Protein AF-A0A947K5J4-F1 (afdb_monomer_lite)

Sequence (92 aa):
MYLHEIAIFAAIGYLNGYLFRDIGPFKIIALFFILPASLDILIQLDHVKIATIPFLLMAILGFLGPVKTRQRLGKLASDTQYHVGYFMRRRR

Secondary structure (DSSP, 8-state):
--HHHHHHHHHHHHHHHHHHSS--HHHHHHHHHHHHHHHHHHHT-TTHHHHHHHHHHHHHHHHH--HHHHHHHHHHHHHHHHHHHHHHHHT-

Radius of gyration: 20.08 Å; chains: 1; bounding box: 52×23×58 Å

pLDDT: mean 76.07, std 8.59, range [51.81, 87.12]

Structure (mmCIF, N/CA/C/O backbone):
data_AF-A0A947K5J4-F1
#
_entry.id   AF-A0A947K5J4-F1
#
loop_
_atom_site.group_PDB
_atom_site.id
_atom_site.type_symbol
_atom_site.label_atom_id
_atom_site.label_alt_id
_atom_site.label_comp_id
_atom_site.label_asym_id
_atom_site.label_entity_id
_atom_site.label_seq_id
_atom_site.pdbx_PDB_ins_code
_atom_site.Cartn_x
_atom_site.Cartn_y
_atom_site.Cartn_z
_atom_site.occupancy
_atom_site.B_iso_or_equiv
_atom_site.auth_seq_id
_atom_site.auth_comp_id
_atom_site.auth_asym_id
_atom_site.auth_atom_id
_atom_site.pdbx_PDB_model_num
ATOM 1 N N . MET A 1 1 ? 5.414 0.842 -24.243 1.00 56.31 1 MET A N 1
ATOM 2 C CA . MET A 1 1 ? 5.037 -0.464 -23.665 1.00 56.31 1 MET A CA 1
ATOM 3 C C . MET A 1 1 ? 5.119 -0.485 -22.125 1.00 56.31 1 MET A C 1
ATOM 5 O O . MET A 1 1 ? 5.066 -1.555 -21.556 1.00 56.31 1 MET A O 1
ATOM 9 N N . TYR A 1 2 ? 5.152 0.671 -21.437 1.00 64.31 2 TYR A N 1
ATOM 10 C CA . TYR A 1 2 ? 5.400 0.754 -19.981 1.00 64.31 2 TYR A CA 1
ATOM 11 C C . TYR A 1 2 ? 4.151 1.029 -19.122 1.00 64.31 2 TYR A C 1
ATOM 13 O O . TYR A 1 2 ? 4.215 1.022 -17.897 1.00 64.31 2 TYR A O 1
ATOM 21 N N . LEU A 1 3 ? 2.997 1.302 -19.742 1.00 68.62 3 LEU A N 1
ATOM 22 C CA . LEU A 1 3 ? 1.804 1.756 -19.018 1.00 68.62 3 LEU A CA 1
ATOM 23 C C . LEU A 1 3 ? 1.221 0.669 -18.097 1.00 68.62 3 LEU A C 1
ATOM 25 O O . LEU A 1 3 ? 0.796 0.971 -16.985 1.00 68.62 3 LEU A O 1
ATOM 29 N N . HIS A 1 4 ? 1.231 -0.591 -18.543 1.00 74.44 4 HIS A N 1
ATOM 30 C CA . HIS A 1 4 ? 0.740 -1.721 -17.750 1.00 74.44 4 HIS A CA 1
ATOM 31 C C . HIS A 1 4 ? 1.615 -1.986 -16.522 1.00 74.44 4 HIS A C 1
ATOM 33 O O . HIS A 1 4 ? 1.089 -2.181 -15.431 1.00 74.44 4 HIS A O 1
ATOM 39 N N . GLU A 1 5 ? 2.936 -1.920 -16.678 1.00 72.69 5 GLU A N 1
ATOM 40 C CA . GLU A 1 5 ? 3.890 -2.079 -15.578 1.00 72.69 5 GLU A CA 1
ATOM 41 C C . GLU A 1 5 ? 3.691 -0.969 -14.541 1.00 72.69 5 GLU A C 1
ATOM 43 O O . GLU A 1 5 ? 3.488 -1.248 -13.363 1.00 72.69 5 GLU A O 1
ATOM 48 N N . ILE A 1 6 ? 3.617 0.290 -14.986 1.00 76.81 6 ILE A N 1
ATOM 49 C CA . ILE A 1 6 ? 3.373 1.448 -14.112 1.00 76.81 6 ILE A CA 1
ATOM 50 C C . ILE A 1 6 ? 2.069 1.288 -13.316 1.00 76.81 6 ILE A C 1
ATOM 52 O O . ILE A 1 6 ? 2.045 1.582 -12.120 1.00 76.81 6 ILE A O 1
ATOM 56 N N . ALA A 1 7 ? 0.997 0.801 -13.947 1.00 79.81 7 ALA A N 1
ATOM 57 C CA . ALA A 1 7 ? -0.283 0.571 -13.278 1.00 79.81 7 ALA A CA 1
ATOM 58 C C . ALA A 1 7 ? -0.203 -0.543 -12.219 1.00 79.81 7 ALA A C 1
ATOM 60 O O . ALA A 1 7 ? -0.775 -0.404 -11.136 1.00 79.81 7 ALA A O 1
ATOM 61 N N . ILE A 1 8 ? 0.537 -1.620 -12.498 1.00 82.38 8 ILE A N 1
ATOM 62 C CA . ILE A 1 8 ? 0.766 -2.711 -11.542 1.00 82.38 8 ILE A CA 1
ATOM 63 C C . ILE A 1 8 ? 1.556 -2.190 -10.334 1.00 82.38 8 ILE A C 1
ATOM 65 O O . ILE A 1 8 ? 1.134 -2.393 -9.197 1.00 82.38 8 ILE A O 1
ATOM 69 N N . PHE A 1 9 ? 2.634 -1.430 -10.546 1.00 82.62 9 PHE A N 1
ATOM 70 C CA . PHE A 1 9 ? 3.414 -0.846 -9.444 1.00 82.62 9 PHE A CA 1
ATOM 71 C C . PHE A 1 9 ? 2.648 0.191 -8.638 1.00 82.62 9 PHE A C 1
ATOM 73 O O . PHE A 1 9 ? 2.783 0.239 -7.417 1.00 82.62 9 PHE A O 1
ATOM 80 N N . ALA A 1 10 ? 1.809 0.984 -9.297 1.00 82.31 10 ALA A N 1
ATOM 81 C CA . ALA A 1 10 ? 0.889 1.892 -8.633 1.00 82.31 10 ALA A CA 1
ATOM 82 C C . ALA A 1 10 ? -0.072 1.129 -7.701 1.00 82.31 10 ALA A C 1
ATOM 84 O O . ALA A 1 10 ? -0.240 1.507 -6.541 1.00 82.31 10 ALA A O 1
ATOM 85 N N . ALA A 1 11 ? -0.658 0.021 -8.165 1.00 84.00 11 ALA A N 1
ATOM 86 C CA . ALA A 1 11 ? -1.561 -0.798 -7.358 1.00 84.00 11 ALA A CA 1
ATOM 87 C C . ALA A 1 11 ? -0.843 -1.476 -6.176 1.00 84.00 11 ALA A C 1
ATOM 89 O O . ALA A 1 11 ? -1.339 -1.439 -5.048 1.00 84.00 11 ALA A O 1
ATOM 90 N N . ILE A 1 12 ? 0.346 -2.042 -6.411 1.00 86.12 12 ILE A N 1
ATOM 91 C CA . ILE A 1 1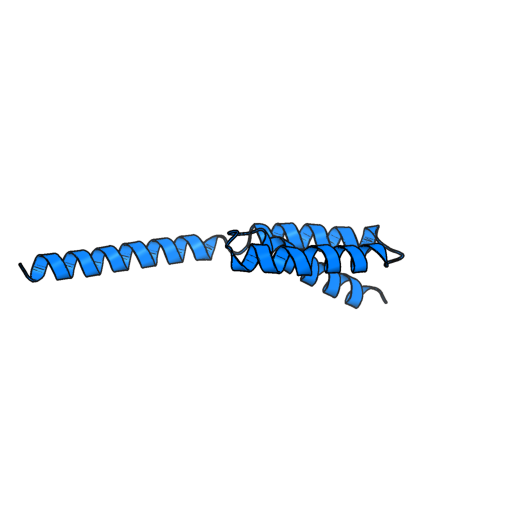2 ? 1.165 -2.676 -5.367 1.00 86.12 12 ILE A CA 1
ATOM 92 C C . ILE A 1 12 ? 1.633 -1.633 -4.338 1.00 86.12 12 ILE A C 1
ATOM 94 O O . ILE A 1 12 ? 1.596 -1.889 -3.133 1.00 86.12 12 ILE A O 1
ATOM 98 N N . GLY A 1 13 ? 2.018 -0.437 -4.788 1.00 85.75 13 GLY A N 1
ATOM 99 C CA . GLY A 1 13 ? 2.362 0.688 -3.921 1.00 85.75 13 GLY A CA 1
ATOM 100 C C . GLY A 1 13 ? 1.197 1.067 -3.014 1.00 85.75 13 GLY A C 1
ATOM 101 O O . GLY A 1 13 ? 1.343 1.075 -1.792 1.00 85.75 13 GLY A O 1
ATOM 102 N N . TYR A 1 14 ? 0.010 1.281 -3.592 1.00 87.12 14 TYR A N 1
ATOM 103 C CA . TYR A 1 14 ? -1.210 1.579 -2.836 1.00 87.12 14 TYR A CA 1
ATOM 104 C C . TYR A 1 14 ? -1.531 0.513 -1.786 1.00 87.12 14 TYR A C 1
ATOM 106 O O . TYR A 1 14 ? -1.827 0.844 -0.635 1.00 87.12 14 TYR A O 1
ATOM 114 N N . LEU A 1 15 ? -1.445 -0.765 -2.167 1.00 86.38 15 LEU A N 1
ATOM 115 C CA . LEU A 1 15 ? -1.703 -1.891 -1.276 1.00 86.38 15 LEU A CA 1
ATOM 116 C C . LEU A 1 15 ? -0.737 -1.896 -0.085 1.00 86.38 15 LEU A C 1
ATOM 118 O O . LEU A 1 15 ? -1.181 -2.016 1.056 1.00 86.38 15 LEU A O 1
ATOM 122 N N . ASN A 1 16 ? 0.561 -1.705 -0.333 1.00 85.62 16 ASN A N 1
ATOM 123 C CA . ASN A 1 16 ? 1.563 -1.612 0.729 1.00 85.62 16 ASN A CA 1
ATOM 124 C C . ASN A 1 16 ? 1.273 -0.439 1.671 1.00 85.62 16 ASN A C 1
ATOM 126 O O . ASN A 1 16 ? 1.198 -0.627 2.884 1.00 85.62 16 ASN A O 1
ATOM 130 N N . GLY A 1 17 ? 1.004 0.748 1.125 1.00 83.75 17 GLY A N 1
ATOM 131 C CA . GLY A 1 17 ? 0.594 1.913 1.912 1.00 83.75 17 GLY A CA 1
ATOM 132 C C . GLY A 1 17 ? -0.624 1.644 2.799 1.00 83.75 17 GLY A C 1
ATOM 133 O O . GLY A 1 17 ? -0.642 1.988 3.980 1.00 83.75 17 GLY A O 1
ATOM 134 N N . TYR A 1 18 ? -1.634 0.968 2.250 1.00 84.19 18 TYR A N 1
ATOM 135 C CA . TYR A 1 18 ? -2.842 0.584 2.978 1.00 84.19 18 TYR A CA 1
ATOM 136 C C . TYR A 1 18 ? -2.586 -0.454 4.085 1.00 84.19 18 TYR A C 1
ATOM 138 O O . TYR A 1 18 ? -3.258 -0.434 5.126 1.00 84.19 18 TYR A O 1
ATOM 146 N N . LEU A 1 19 ? -1.640 -1.374 3.880 1.00 84.56 19 LEU A N 1
ATOM 147 C CA . LEU A 1 19 ? -1.254 -2.370 4.880 1.00 84.56 19 LEU A CA 1
ATOM 148 C C . LEU A 1 19 ? -0.520 -1.735 6.068 1.00 84.56 19 LEU A C 1
ATOM 150 O O . LEU A 1 19 ? -0.758 -2.141 7.204 1.00 84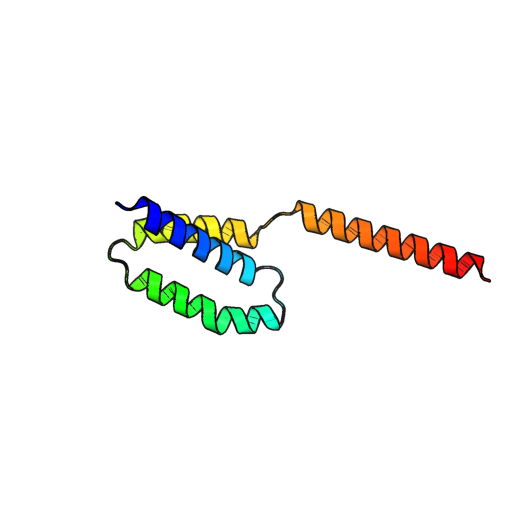.56 19 LEU A O 1
ATOM 154 N N . PHE A 1 20 ? 0.282 -0.693 5.829 1.00 82.62 20 PHE A N 1
ATOM 155 C CA . PHE A 1 20 ? 0.907 0.106 6.891 1.00 82.62 20 PHE A CA 1
ATOM 156 C C . PHE A 1 20 ? -0.077 1.014 7.644 1.00 82.62 20 PHE A C 1
ATOM 158 O O . PHE A 1 20 ? 0.234 1.501 8.732 1.00 82.62 20 PHE A O 1
ATOM 165 N N . ARG A 1 21 ? -1.279 1.243 7.104 1.00 79.19 21 ARG A N 1
ATOM 166 C CA . ARG A 1 21 ? -2.328 2.026 7.766 1.00 79.19 21 ARG A CA 1
ATOM 167 C C . ARG A 1 21 ? -3.113 1.172 8.757 1.00 79.19 21 ARG A C 1
ATOM 169 O O . ARG A 1 21 ? -3.628 0.119 8.382 1.00 79.19 21 ARG A O 1
ATOM 176 N N . ASP A 1 22 ? -3.333 1.673 9.972 1.00 75.56 22 ASP A N 1
ATOM 177 C CA . ASP A 1 22 ? -4.156 1.019 11.006 1.00 75.56 22 ASP A CA 1
ATOM 178 C C . ASP A 1 22 ? -3.727 -0.435 11.236 1.00 75.56 22 ASP A C 1
ATOM 180 O O . ASP A 1 22 ? -4.490 -1.375 11.000 1.00 75.56 22 ASP A O 1
ATOM 184 N N . ILE A 1 23 ? -2.454 -0.597 11.613 1.00 75.62 23 ILE A N 1
ATOM 185 C CA . ILE A 1 23 ? -1.794 -1.894 11.759 1.00 75.62 23 ILE A CA 1
ATOM 186 C C . ILE A 1 23 ? -2.557 -2.743 12.782 1.00 75.62 23 ILE A C 1
ATOM 188 O O . ILE A 1 23 ? -2.581 -2.448 13.974 1.00 75.62 23 ILE A O 1
ATOM 192 N N . GLY A 1 24 ? -3.181 -3.812 12.290 1.00 78.56 24 GLY A N 1
ATOM 193 C CA . GLY A 1 24 ? -3.806 -4.860 13.092 1.00 78.56 24 GLY A CA 1
ATOM 194 C C . GLY A 1 24 ? -3.088 -6.200 12.908 1.00 78.56 24 GLY A C 1
ATOM 195 O O . GLY A 1 24 ? -2.303 -6.346 11.968 1.00 78.56 24 GLY A O 1
ATOM 196 N N . PRO A 1 25 ? -3.384 -7.212 13.741 1.00 78.38 25 PRO A N 1
ATOM 197 C CA . PRO A 1 25 ? -2.681 -8.500 13.727 1.00 78.38 25 PRO A CA 1
ATOM 198 C C . PRO A 1 25 ? -2.717 -9.187 12.353 1.00 78.38 25 PRO A C 1
ATOM 200 O O . PRO A 1 25 ? -1.695 -9.659 11.866 1.00 78.38 25 PRO A O 1
ATOM 203 N N . PHE A 1 26 ? -3.860 -9.148 11.662 1.00 81.06 26 PHE A N 1
ATOM 204 C CA . PHE A 1 26 ? -3.993 -9.695 10.307 1.00 81.06 26 PHE A CA 1
ATOM 205 C C . PHE A 1 26 ? -3.159 -8.944 9.262 1.00 81.06 26 PHE A C 1
ATOM 207 O O . PHE A 1 26 ? -2.619 -9.557 8.344 1.00 81.06 26 PHE A O 1
ATOM 214 N N . LYS A 1 27 ? -3.019 -7.620 9.405 1.00 81.50 27 LYS A N 1
ATOM 215 C CA . LYS A 1 27 ? -2.208 -6.809 8.490 1.00 81.50 27 LYS A CA 1
ATOM 216 C C . LYS A 1 27 ? -0.720 -7.032 8.699 1.00 81.50 27 LYS A C 1
ATOM 218 O O . LYS A 1 27 ? 0.003 -7.020 7.718 1.00 81.50 27 LYS A O 1
ATOM 223 N N . ILE A 1 28 ? -0.281 -7.277 9.934 1.00 81.19 28 ILE A N 1
ATOM 224 C CA . ILE A 1 28 ? 1.115 -7.629 10.236 1.00 81.19 28 ILE A CA 1
ATOM 225 C C . ILE A 1 28 ? 1.491 -8.916 9.503 1.00 81.19 28 ILE A C 1
ATOM 227 O O . ILE A 1 28 ? 2.489 -8.937 8.791 1.00 81.19 28 ILE A O 1
ATOM 231 N N . ILE A 1 29 ? 0.656 -9.955 9.613 1.00 85.38 29 ILE A N 1
ATOM 232 C CA . ILE A 1 29 ? 0.867 -11.223 8.900 1.00 85.38 29 ILE A CA 1
ATOM 233 C C . ILE A 1 29 ? 0.919 -10.969 7.391 1.00 85.38 29 ILE A C 1
ATOM 235 O O . ILE A 1 29 ? 1.858 -11.397 6.731 1.00 85.38 29 ILE A O 1
ATOM 239 N N . ALA A 1 30 ? -0.039 -10.217 6.847 1.00 82.06 30 ALA A N 1
ATOM 240 C CA . ALA A 1 30 ? -0.052 -9.873 5.428 1.00 82.06 30 ALA A CA 1
ATOM 241 C C . ALA A 1 30 ? 1.205 -9.090 4.993 1.00 82.06 30 ALA A C 1
ATOM 243 O O . ALA A 1 30 ? 1.729 -9.334 3.910 1.00 82.06 30 ALA A O 1
ATOM 244 N N . LEU A 1 31 ? 1.731 -8.204 5.843 1.00 84.25 31 LEU A N 1
ATOM 245 C CA . LEU A 1 31 ? 2.940 -7.422 5.578 1.00 84.25 31 LEU A CA 1
ATOM 246 C C . LEU A 1 31 ? 4.173 -8.320 5.405 1.00 84.25 31 LEU A C 1
ATOM 248 O O . LEU A 1 31 ? 4.975 -8.075 4.509 1.00 84.25 31 LEU A O 1
ATOM 252 N N . PHE A 1 32 ? 4.288 -9.385 6.206 1.00 84.44 32 PHE A N 1
ATOM 253 C CA . PHE A 1 32 ? 5.399 -10.340 6.124 1.00 84.44 32 PHE A CA 1
ATOM 254 C C . PHE A 1 32 ? 5.470 -11.095 4.795 1.00 84.44 32 PHE A C 1
ATOM 256 O O . PHE A 1 32 ? 6.556 -11.513 4.411 1.00 84.44 32 PHE A O 1
ATOM 263 N N . PHE A 1 33 ? 4.353 -11.259 4.085 1.00 85.00 33 PHE A N 1
ATOM 264 C CA . PHE A 1 33 ? 4.333 -11.943 2.788 1.00 85.00 33 PHE A CA 1
ATOM 265 C C . PHE A 1 33 ? 4.304 -10.963 1.612 1.00 85.00 33 PHE A C 1
ATOM 267 O O . PHE A 1 33 ? 5.001 -11.158 0.621 1.00 85.00 33 PHE A O 1
ATOM 274 N N . ILE A 1 34 ? 3.513 -9.893 1.718 1.00 83.69 34 ILE A N 1
ATOM 275 C CA . ILE A 1 34 ? 3.250 -8.972 0.606 1.00 83.69 34 ILE A CA 1
ATOM 276 C C . ILE A 1 34 ? 4.416 -8.008 0.396 1.00 83.69 34 ILE A C 1
AT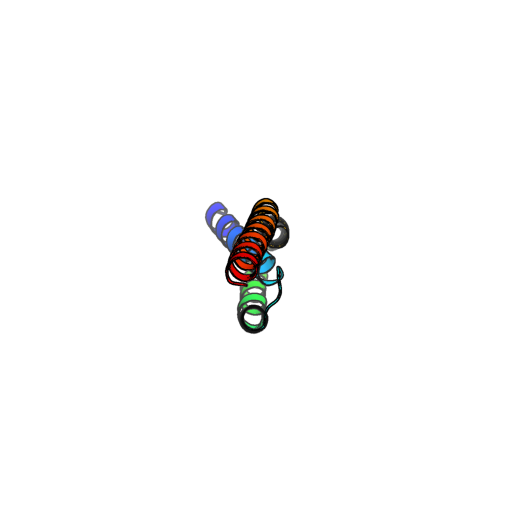OM 278 O O . ILE A 1 34 ? 4.803 -7.769 -0.747 1.00 83.69 34 ILE A O 1
ATOM 282 N N . LEU A 1 35 ? 5.005 -7.487 1.478 1.00 81.19 35 LEU A N 1
ATOM 283 C CA . LEU A 1 35 ? 6.102 -6.527 1.390 1.00 81.19 35 LEU A CA 1
ATOM 284 C C . LEU A 1 35 ? 7.343 -7.125 0.698 1.00 81.19 35 LEU A C 1
ATOM 286 O O . LEU A 1 35 ? 7.768 -6.542 -0.301 1.00 81.19 35 LEU A O 1
ATOM 290 N N . PRO A 1 36 ? 7.900 -8.278 1.128 1.00 83.56 36 PRO A N 1
ATOM 291 C CA . PRO A 1 36 ? 9.063 -8.855 0.454 1.00 83.56 36 PRO A CA 1
ATOM 292 C C . PRO A 1 36 ? 8.762 -9.244 -0.996 1.00 83.56 36 PRO A C 1
ATOM 294 O O . PRO A 1 36 ? 9.544 -8.898 -1.873 1.00 83.56 36 PRO A O 1
ATOM 297 N N . ALA A 1 37 ? 7.592 -9.831 -1.282 1.00 83.19 37 ALA A N 1
ATOM 298 C CA . ALA A 1 37 ? 7.198 -10.151 -2.656 1.00 83.19 37 ALA A CA 1
ATOM 299 C C . ALA A 1 37 ? 7.155 -8.899 -3.550 1.00 83.19 37 ALA A C 1
ATOM 301 O O . ALA A 1 37 ? 7.634 -8.916 -4.679 1.00 83.19 37 ALA A O 1
ATOM 302 N N . SER A 1 38 ? 6.623 -7.783 -3.045 1.00 80.12 38 SER A N 1
ATOM 303 C CA . SER A 1 38 ? 6.592 -6.532 -3.808 1.00 80.12 38 SER A CA 1
ATOM 304 C C . SER A 1 38 ? 7.972 -5.909 -4.041 1.00 80.12 38 SER A C 1
ATOM 306 O O . SER A 1 38 ? 8.177 -5.281 -5.079 1.00 80.12 38 SER A O 1
ATOM 308 N N . LEU A 1 39 ? 8.919 -6.103 -3.118 1.00 79.06 39 LEU A N 1
ATOM 309 C CA . LEU A 1 39 ? 10.301 -5.648 -3.276 1.00 79.06 39 LEU A CA 1
ATOM 310 C C . LEU A 1 39 ? 11.072 -6.517 -4.273 1.00 79.06 39 LEU A C 1
ATOM 312 O O . LEU A 1 39 ? 11.767 -5.964 -5.119 1.00 79.06 39 LEU A O 1
ATOM 316 N N . ASP A 1 40 ? 10.891 -7.838 -4.245 1.00 82.31 40 ASP A N 1
ATOM 317 C CA . ASP A 1 40 ? 11.521 -8.748 -5.210 1.00 82.31 40 ASP A CA 1
ATOM 318 C C . ASP A 1 40 ? 11.091 -8.435 -6.648 1.00 82.31 40 ASP A C 1
ATOM 320 O O . ASP A 1 40 ? 11.929 -8.361 -7.547 1.00 82.31 40 ASP A O 1
ATOM 324 N N . ILE A 1 41 ? 9.799 -8.168 -6.867 1.00 78.00 41 ILE A N 1
ATOM 325 C CA . ILE A 1 41 ? 9.276 -7.774 -8.185 1.00 78.00 41 ILE A CA 1
ATOM 326 C C . ILE A 1 41 ? 9.865 -6.417 -8.613 1.00 78.00 41 ILE A C 1
ATOM 328 O O . ILE A 1 41 ? 10.198 -6.232 -9.782 1.00 78.00 41 ILE A O 1
ATOM 332 N N . LEU A 1 42 ? 10.033 -5.468 -7.684 1.00 73.38 42 LEU A N 1
ATOM 333 C CA . LEU A 1 42 ? 10.614 -4.155 -7.986 1.00 73.38 42 LEU A CA 1
ATOM 334 C C . LEU A 1 42 ? 12.113 -4.241 -8.328 1.00 73.38 42 LEU A C 1
ATOM 336 O O . LEU A 1 42 ? 12.577 -3.504 -9.196 1.00 73.38 42 LEU A O 1
ATOM 340 N N . ILE A 1 43 ? 12.858 -5.133 -7.668 1.00 77.38 43 ILE A N 1
ATOM 341 C CA . ILE A 1 43 ? 14.297 -5.352 -7.894 1.00 77.38 43 ILE A CA 1
ATOM 342 C C . ILE A 1 43 ? 14.554 -6.041 -9.239 1.00 77.38 43 ILE A C 1
ATOM 344 O O . ILE A 1 43 ? 15.549 -5.744 -9.894 1.00 77.38 43 ILE A O 1
ATOM 348 N N . GLN A 1 44 ? 13.660 -6.932 -9.673 1.00 76.88 44 GLN A N 1
ATOM 349 C CA . GLN A 1 44 ? 13.785 -7.649 -10.948 1.00 76.88 44 GLN A CA 1
ATOM 350 C C . GLN A 1 44 ? 13.530 -6.772 -12.184 1.00 76.88 44 GLN A C 1
ATOM 352 O O . GLN A 1 44 ? 13.711 -7.232 -13.310 1.00 76.88 44 GLN A O 1
ATOM 357 N N . LEU A 1 45 ? 13.119 -5.514 -12.004 1.00 71.81 45 LEU A N 1
ATOM 358 C CA . LEU A 1 45 ? 12.871 -4.600 -13.111 1.00 71.81 45 LEU A CA 1
ATOM 359 C C . LEU A 1 45 ? 14.087 -3.774 -13.475 1.00 71.81 45 LEU A C 1
ATOM 361 O O . LEU A 1 45 ? 14.616 -3.002 -12.680 1.00 71.81 45 LEU A O 1
ATOM 365 N N . ASP A 1 46 ? 14.399 -3.810 -14.762 1.00 65.00 46 ASP A N 1
ATOM 366 C CA . ASP A 1 46 ? 15.482 -3.052 -15.384 1.00 65.00 46 ASP A CA 1
ATOM 367 C C . ASP A 1 46 ? 15.290 -1.520 -15.272 1.00 65.00 46 ASP A C 1
ATOM 369 O O . ASP A 1 46 ? 16.216 -0.726 -15.448 1.00 65.00 46 ASP A O 1
ATOM 373 N N . HIS A 1 47 ? 14.069 -1.059 -14.965 1.00 66.31 47 HIS A N 1
ATOM 374 C CA . HIS A 1 47 ? 13.697 0.359 -14.875 1.00 66.31 47 HIS A CA 1
ATOM 375 C C . HIS A 1 47 ? 13.146 0.747 -13.499 1.00 66.31 47 HIS A C 1
ATOM 377 O O . HIS A 1 47 ? 12.096 1.387 -13.376 1.00 66.31 47 HIS A O 1
ATOM 383 N N . VAL A 1 48 ? 13.916 0.426 -12.455 1.00 69.31 48 VAL A N 1
ATOM 384 C CA . VAL A 1 48 ? 13.605 0.733 -11.049 1.00 69.31 48 VAL A CA 1
ATOM 385 C C . VAL A 1 48 ? 13.131 2.178 -10.867 1.00 69.31 48 VAL A C 1
ATOM 387 O O . VAL A 1 48 ? 12.104 2.408 -10.238 1.00 69.31 48 VAL A O 1
ATOM 390 N N . LYS A 1 49 ? 13.793 3.176 -11.467 1.00 68.12 49 LYS A N 1
ATOM 391 C CA . LYS A 1 49 ? 13.436 4.598 -11.272 1.00 68.12 49 LYS A CA 1
ATOM 392 C C . LYS A 1 49 ? 12.022 4.950 -11.754 1.00 68.12 49 LYS A C 1
ATOM 394 O O . LYS A 1 49 ? 11.339 5.726 -11.091 1.00 68.12 49 LYS A O 1
ATOM 399 N N . ILE A 1 50 ? 11.579 4.376 -12.873 1.00 73.12 50 ILE A N 1
ATOM 400 C CA . ILE A 1 50 ? 10.270 4.682 -13.476 1.00 73.12 50 ILE A CA 1
ATOM 401 C C . ILE A 1 50 ? 9.144 3.967 -12.720 1.00 73.12 50 ILE A C 1
ATOM 403 O O . ILE A 1 50 ? 8.062 4.528 -12.586 1.00 73.12 50 ILE A O 1
ATOM 407 N N . ALA A 1 51 ? 9.404 2.776 -12.173 1.00 70.88 51 ALA A N 1
ATOM 408 C CA . ALA A 1 51 ? 8.441 2.009 -11.377 1.00 70.88 51 ALA A CA 1
ATOM 409 C C . ALA A 1 51 ? 8.374 2.451 -9.899 1.00 70.88 51 ALA A C 1
ATOM 411 O O . ALA A 1 51 ? 7.315 2.408 -9.274 1.00 70.88 51 ALA A O 1
ATOM 412 N N . THR A 1 52 ? 9.484 2.939 -9.340 1.00 77.56 52 THR A N 1
ATOM 413 C CA . THR A 1 52 ? 9.583 3.312 -7.917 1.00 77.56 52 THR A CA 1
ATOM 414 C C . THR A 1 52 ? 8.809 4.589 -7.591 1.00 77.56 52 THR A C 1
ATOM 416 O O . THR A 1 52 ? 8.188 4.683 -6.535 1.00 77.56 52 THR A O 1
ATOM 419 N N . ILE A 1 53 ? 8.794 5.566 -8.502 1.00 81.94 53 ILE A N 1
ATOM 420 C CA . ILE A 1 53 ? 8.044 6.822 -8.333 1.00 81.94 53 ILE A CA 1
ATOM 421 C C . ILE A 1 53 ? 6.527 6.580 -8.181 1.00 81.94 53 ILE A C 1
ATOM 423 O O . ILE A 1 53 ? 5.963 7.011 -7.171 1.00 81.94 53 ILE A O 1
ATOM 427 N N . PRO A 1 54 ? 5.837 5.891 -9.114 1.00 81.31 54 PRO A N 1
ATOM 428 C CA . PRO A 1 54 ? 4.409 5.612 -8.983 1.00 81.31 54 PRO A CA 1
ATOM 429 C C . PRO A 1 54 ? 4.109 4.693 -7.796 1.00 81.31 54 PRO A C 1
ATOM 431 O O . PRO A 1 54 ? 3.089 4.887 -7.134 1.00 81.31 54 PRO A O 1
ATOM 434 N N . PHE A 1 55 ? 5.008 3.758 -7.472 1.00 84.12 55 PHE A N 1
ATOM 435 C CA . PHE A 1 55 ? 4.902 2.929 -6.272 1.00 84.12 55 PHE A CA 1
ATOM 436 C C . PHE A 1 55 ? 4.889 3.777 -4.989 1.00 84.12 55 PHE A C 1
ATOM 438 O O . PHE A 1 55 ? 3.967 3.655 -4.185 1.00 84.12 55 PHE A O 1
ATOM 445 N N . LEU A 1 56 ? 5.864 4.676 -4.810 1.00 82.44 56 LEU A N 1
ATOM 446 C CA . LEU A 1 56 ? 5.963 5.550 -3.633 1.00 82.44 56 LEU A CA 1
ATOM 447 C C . LEU A 1 56 ? 4.773 6.503 -3.520 1.00 82.44 56 LEU A C 1
ATOM 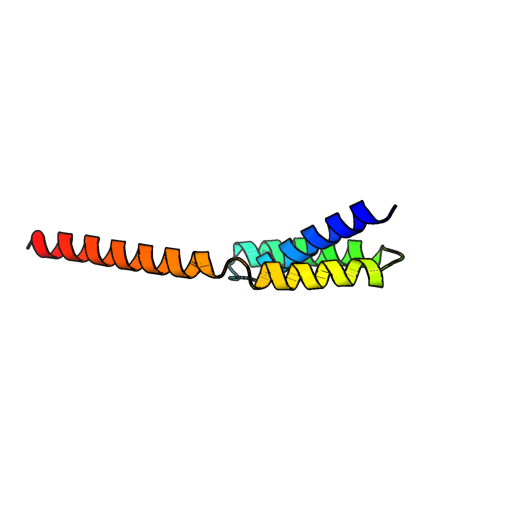449 O O . LEU A 1 56 ? 4.193 6.636 -2.443 1.00 82.44 56 LEU A O 1
ATOM 453 N N . LEU A 1 57 ? 4.383 7.143 -4.626 1.00 84.81 57 LEU A N 1
ATOM 454 C CA . LEU A 1 57 ? 3.241 8.060 -4.647 1.00 84.81 57 LEU A CA 1
ATOM 455 C C . LEU A 1 57 ? 1.954 7.354 -4.222 1.00 84.81 57 LEU A C 1
ATOM 457 O O . LEU A 1 57 ? 1.204 7.860 -3.385 1.00 84.81 57 LEU A O 1
ATOM 461 N N . MET A 1 58 ? 1.716 6.159 -4.757 1.00 85.62 58 MET A N 1
ATOM 462 C CA . MET A 1 58 ? 0.535 5.389 -4.402 1.00 85.62 58 MET A CA 1
ATOM 463 C C . MET A 1 58 ? 0.616 4.804 -2.997 1.00 85.62 58 MET A C 1
ATOM 465 O O . MET A 1 58 ? -0.405 4.770 -2.318 1.00 85.62 58 MET A O 1
ATOM 469 N N . ALA A 1 59 ? 1.800 4.430 -2.511 1.00 84.38 59 ALA A N 1
ATOM 470 C CA . ALA A 1 59 ? 1.994 4.017 -1.123 1.00 84.38 59 ALA A CA 1
ATOM 471 C C . ALA A 1 59 ? 1.655 5.138 -0.138 1.00 84.38 59 ALA A C 1
ATOM 473 O O . ALA A 1 59 ? 0.951 4.906 0.844 1.00 84.38 59 ALA A O 1
ATOM 474 N N . ILE A 1 60 ? 2.057 6.374 -0.432 1.00 84.19 60 ILE A N 1
ATOM 475 C CA . ILE A 1 60 ? 1.676 7.539 0.373 1.00 84.19 60 ILE A CA 1
ATOM 476 C C . ILE A 1 60 ? 0.150 7.724 0.353 1.00 84.19 60 ILE A C 1
ATOM 478 O O . ILE A 1 60 ? -0.468 7.875 1.408 1.00 84.19 60 ILE A O 1
ATOM 482 N N . LEU A 1 61 ? -0.486 7.640 -0.822 1.00 84.44 61 LEU A N 1
ATOM 483 C CA . LEU A 1 61 ? -1.946 7.746 -0.948 1.00 84.44 61 LEU A CA 1
ATOM 484 C C . LEU A 1 61 ? -2.698 6.611 -0.236 1.00 84.44 61 LEU A C 1
ATOM 486 O O . LEU A 1 61 ? -3.737 6.860 0.377 1.00 84.44 61 LEU A O 1
ATOM 490 N N . GLY A 1 62 ? -2.182 5.383 -0.280 1.00 80.12 62 GLY A N 1
ATOM 491 C CA . GLY A 1 62 ? -2.726 4.230 0.439 1.00 80.12 62 GLY A CA 1
ATOM 492 C C . GLY A 1 62 ? -2.593 4.374 1.954 1.00 80.12 62 GLY A C 1
ATOM 493 O O . GLY A 1 62 ? -3.524 4.036 2.690 1.00 80.12 62 GLY A O 1
ATOM 494 N N . PHE A 1 63 ? -1.477 4.949 2.412 1.00 80.38 63 PHE A N 1
ATOM 495 C CA . PHE A 1 63 ? -1.217 5.223 3.823 1.00 80.38 63 PHE A CA 1
ATOM 496 C C . PHE A 1 63 ? -2.128 6.320 4.386 1.00 80.38 63 PHE A C 1
ATOM 498 O O . PHE A 1 63 ? -2.741 6.140 5.438 1.00 80.38 63 PHE A O 1
ATOM 505 N N . LEU A 1 64 ? -2.280 7.436 3.670 1.00 78.06 64 LEU A N 1
ATOM 506 C CA . LEU A 1 64 ? -3.223 8.500 4.033 1.00 78.06 64 LEU A CA 1
ATOM 507 C C . LEU A 1 64 ? -4.667 7.979 3.989 1.00 78.06 64 LEU A C 1
ATOM 509 O O . LEU A 1 64 ? -5.449 8.142 4.930 1.00 78.06 64 LEU A O 1
ATOM 513 N N . GLY A 1 65 ? -5.007 7.303 2.892 1.00 68.81 65 GLY A N 1
ATOM 514 C CA . GLY A 1 65 ? -6.335 6.812 2.564 1.00 68.81 65 GLY A CA 1
ATOM 515 C C . GLY A 1 65 ? -7.457 7.854 2.738 1.00 68.81 65 GLY A C 1
ATOM 516 O O . GLY A 1 65 ? -7.225 9.048 2.934 1.00 68.81 65 GLY A O 1
ATOM 517 N N . PRO A 1 66 ? -8.731 7.443 2.635 1.00 65.31 66 PRO A N 1
ATOM 518 C CA . PRO A 1 66 ? -9.842 8.385 2.710 1.00 65.31 66 PRO A CA 1
ATOM 519 C C . PRO A 1 66 ? -10.081 8.845 4.157 1.00 65.31 66 PRO A C 1
ATOM 521 O O . PRO A 1 66 ? -10.828 8.208 4.908 1.00 65.31 66 PRO A O 1
ATOM 524 N N . VAL A 1 67 ? -9.489 9.988 4.526 1.00 58.56 67 VAL A N 1
ATOM 525 C CA . VAL A 1 67 ? -9.650 10.696 5.818 1.00 58.56 67 VAL A CA 1
ATOM 526 C C . VAL A 1 67 ? -11.127 10.826 6.231 1.00 58.56 67 VAL A C 1
ATOM 528 O O . VAL A 1 67 ? -11.478 10.695 7.404 1.00 58.56 67 VAL A O 1
ATOM 531 N N . LYS A 1 68 ? -12.025 10.989 5.251 1.00 54.56 68 LYS A N 1
ATOM 532 C CA . LYS A 1 68 ? -13.472 11.174 5.458 1.00 54.56 68 LYS A CA 1
ATOM 533 C C . LYS A 1 68 ? -14.178 9.969 6.100 1.00 54.56 68 LYS A C 1
ATOM 535 O O . LYS A 1 68 ? -15.222 10.142 6.725 1.00 54.56 68 LYS A O 1
ATOM 540 N N . THR A 1 69 ? -13.627 8.759 5.987 1.00 55.56 69 THR A N 1
ATOM 541 C CA . THR A 1 69 ? -14.276 7.536 6.505 1.00 55.56 69 THR A CA 1
ATOM 542 C C . THR A 1 69 ? -14.177 7.443 8.027 1.00 55.56 69 THR A C 1
ATOM 544 O O . THR A 1 69 ? -15.147 7.074 8.685 1.00 55.56 69 THR A O 1
ATOM 547 N N . ARG A 1 70 ? -13.041 7.860 8.604 1.00 57.25 70 ARG A N 1
ATOM 548 C CA . ARG A 1 70 ? -12.825 7.874 10.061 1.00 57.25 70 ARG A CA 1
ATOM 549 C C . ARG A 1 70 ? -13.750 8.854 10.775 1.00 57.25 70 ARG A C 1
ATOM 551 O O . ARG A 1 70 ? -14.317 8.508 11.804 1.00 57.25 70 ARG A O 1
ATOM 558 N N . GLN A 1 71 ? -13.958 10.041 10.204 1.00 61.03 71 GLN A N 1
ATOM 559 C CA . GLN A 1 71 ? -14.876 11.033 10.773 1.00 61.03 71 GLN A CA 1
ATOM 560 C C . GLN A 1 71 ? -16.327 10.535 10.783 1.00 61.03 71 GLN A C 1
ATOM 562 O O . GLN A 1 71 ? -17.036 10.720 11.769 1.00 61.03 71 GLN A O 1
ATOM 567 N N . ARG A 1 72 ? -16.766 9.857 9.714 1.00 60.94 72 ARG A N 1
ATOM 568 C CA . ARG A 1 72 ? -18.119 9.285 9.643 1.00 60.94 72 ARG A CA 1
ATOM 569 C C . ARG A 1 72 ? -18.312 8.118 10.609 1.00 60.94 72 ARG A C 1
ATOM 571 O O . ARG A 1 72 ? -19.342 8.069 11.266 1.00 60.94 72 ARG A O 1
ATOM 578 N N . LEU A 1 73 ? -17.328 7.226 10.731 1.00 64.00 73 LEU A N 1
ATOM 579 C CA . LEU A 1 73 ? -17.366 6.109 11.682 1.00 64.00 73 LEU A CA 1
ATOM 580 C C . LEU A 1 73 ? -17.366 6.586 13.138 1.00 64.00 73 LEU A C 1
ATOM 582 O O . LEU A 1 73 ? -18.153 6.083 13.933 1.00 64.00 73 LEU A O 1
ATOM 586 N N . GLY A 1 74 ? -16.549 7.589 13.474 1.00 68.06 74 GLY A N 1
ATOM 587 C CA . GLY A 1 74 ? -16.550 8.192 14.809 1.00 68.06 74 GLY A CA 1
ATOM 588 C C . GLY A 1 74 ? -17.901 8.818 15.160 1.00 68.06 74 GLY A C 1
ATOM 589 O O . GLY A 1 74 ? -18.408 8.601 16.256 1.00 68.06 74 GLY A O 1
ATOM 590 N N . LYS A 1 75 ? -18.526 9.512 14.200 1.00 74.44 75 LYS A N 1
ATOM 591 C CA . LYS A 1 75 ? -19.869 10.078 14.377 1.00 74.44 75 LYS A CA 1
ATOM 592 C C . LYS A 1 75 ? -20.949 8.995 14.519 1.00 74.44 75 LYS A C 1
ATOM 594 O O . LYS A 1 75 ? -21.823 9.100 15.369 1.00 74.44 75 LYS A O 1
ATOM 599 N N . LEU A 1 76 ? -20.865 7.913 13.742 1.00 75.00 76 LEU A N 1
ATOM 600 C CA . LEU A 1 76 ? -21.803 6.791 13.859 1.00 75.00 76 LEU A CA 1
ATOM 601 C C . LEU A 1 76 ? -21.698 6.090 15.221 1.00 75.00 76 LEU A C 1
ATOM 603 O O . LEU A 1 76 ? -22.713 5.714 15.807 1.00 75.00 76 LEU A O 1
ATOM 607 N N . ALA A 1 77 ? -20.472 5.922 15.723 1.00 75.44 77 ALA A N 1
ATOM 608 C CA . ALA A 1 77 ? -20.205 5.328 17.027 1.00 75.44 77 ALA A CA 1
ATOM 609 C C . ALA A 1 77 ? -20.726 6.214 18.170 1.00 75.44 77 ALA A C 1
ATOM 611 O O . ALA A 1 77 ? -21.341 5.704 19.107 1.00 75.44 77 ALA A O 1
ATOM 612 N N . SER A 1 78 ? -20.554 7.539 18.075 1.00 75.75 78 SER A N 1
ATOM 613 C CA . SER A 1 78 ? -21.116 8.462 19.067 1.00 75.75 78 SER A CA 1
ATOM 614 C C . SER A 1 78 ? -22.643 8.450 19.057 1.00 75.75 78 SER A C 1
ATOM 616 O O . SER A 1 78 ? -23.260 8.396 20.119 1.00 75.75 78 SER A O 1
ATOM 618 N N . ASP A 1 79 ? -23.264 8.430 17.875 1.00 81.12 79 ASP A N 1
ATOM 619 C CA . ASP A 1 79 ? -24.725 8.450 17.746 1.00 81.12 79 ASP A CA 1
ATOM 620 C C . ASP A 1 79 ? -25.362 7.151 18.271 1.00 81.12 79 ASP A C 1
ATOM 622 O O . ASP A 1 79 ? -26.402 7.191 18.936 1.00 81.12 79 ASP A O 1
ATOM 626 N N . THR A 1 80 ? -24.714 6.000 18.050 1.00 78.94 80 THR A N 1
ATOM 627 C CA . THR A 1 80 ? -25.157 4.712 18.612 1.00 78.94 80 THR A CA 1
ATOM 628 C C . THR A 1 80 ? -24.974 4.648 20.124 1.00 78.94 80 THR A C 1
ATOM 630 O O . THR A 1 80 ? -25.902 4.233 20.816 1.00 78.94 80 THR A O 1
ATOM 633 N N . GLN A 1 81 ? -23.844 5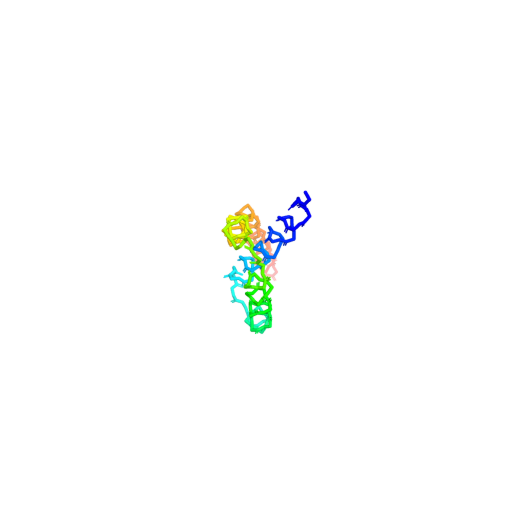.111 20.671 1.00 75.38 81 GLN A N 1
ATOM 634 C CA . GLN A 1 81 ? -23.667 5.216 22.126 1.00 75.38 81 GLN A CA 1
ATOM 635 C C . GLN A 1 81 ? -24.721 6.127 22.763 1.00 75.38 81 GLN A C 1
ATOM 637 O O . GLN A 1 81 ? -25.277 5.788 23.810 1.00 75.38 81 GLN A O 1
ATOM 642 N N . TYR A 1 82 ? -25.041 7.249 22.115 1.00 77.00 82 TYR A N 1
ATOM 643 C CA . TYR A 1 82 ? -26.069 8.171 22.586 1.00 77.00 82 TYR A CA 1
ATOM 644 C C . TYR A 1 82 ? -27.457 7.516 22.589 1.00 77.00 82 TYR A C 1
ATOM 646 O O . TYR A 1 82 ? -28.168 7.583 23.591 1.00 77.00 82 TYR A O 1
ATOM 654 N N . HIS A 1 83 ? -27.825 6.816 21.511 1.00 76.81 83 HIS A N 1
ATOM 655 C CA . HIS A 1 83 ? -29.106 6.107 21.419 1.00 76.81 83 HIS A CA 1
ATOM 656 C C . HIS A 1 83 ? -29.230 4.962 22.429 1.00 76.81 83 HIS A C 1
ATOM 658 O O . HIS A 1 83 ? -30.264 4.832 23.087 1.00 76.81 83 HIS A O 1
ATOM 664 N N . VAL A 1 84 ? -28.179 4.156 22.597 1.00 76.38 84 VAL A N 1
ATOM 665 C CA . VAL A 1 84 ? -28.156 3.061 23.579 1.00 76.38 84 VAL A CA 1
ATOM 666 C C . VAL A 1 84 ? -28.232 3.612 25.004 1.00 76.38 84 VAL A C 1
ATOM 668 O O . VAL A 1 84 ? -29.022 3.121 25.812 1.00 76.38 84 VAL A O 1
ATOM 671 N N . GLY A 1 85 ? -27.475 4.671 25.309 1.00 76.75 85 GLY A N 1
ATOM 672 C CA . GLY A 1 85 ? -27.518 5.346 26.606 1.00 76.75 85 GLY A CA 1
ATOM 673 C C . GLY A 1 85 ? -28.888 5.958 26.915 1.00 76.75 85 GLY A C 1
ATOM 674 O O . GLY A 1 85 ? -29.373 5.848 28.043 1.00 76.75 85 GLY A O 1
ATOM 675 N N . TYR A 1 86 ? -29.546 6.546 25.913 1.00 77.81 86 TYR A N 1
ATOM 676 C CA . TYR A 1 86 ? -30.899 7.086 26.043 1.00 77.81 86 TYR A CA 1
ATOM 677 C C . TYR A 1 86 ? -31.929 5.984 26.334 1.00 77.81 86 TYR A C 1
ATOM 679 O O . TYR A 1 86 ? -32.724 6.113 27.265 1.00 77.81 86 TYR A O 1
ATOM 687 N N . PHE A 1 87 ? -31.881 4.864 25.604 1.00 75.06 87 PHE A N 1
ATOM 688 C CA . PHE A 1 87 ? -32.779 3.725 25.832 1.00 75.06 87 PHE A CA 1
ATOM 689 C C . PHE A 1 87 ? -32.579 3.064 27.202 1.00 75.06 87 PHE A C 1
ATOM 691 O O . PHE A 1 87 ? -33.559 2.724 27.864 1.00 75.06 87 PHE A O 1
ATOM 698 N N . MET A 1 88 ? -31.329 2.922 27.653 1.00 70.56 88 MET A N 1
ATOM 699 C CA . MET A 1 88 ? -31.001 2.397 28.985 1.00 70.56 88 MET A CA 1
ATOM 700 C C . MET A 1 88 ? -31.560 3.276 30.111 1.00 70.56 88 MET A C 1
ATOM 702 O O . MET A 1 88 ? -32.094 2.750 31.084 1.00 70.56 88 MET A O 1
ATOM 706 N N . ARG A 1 89 ? -31.488 4.610 29.982 1.00 67.56 89 ARG A N 1
ATOM 707 C CA . ARG A 1 89 ? -32.047 5.531 30.990 1.00 67.56 89 ARG A CA 1
ATOM 708 C C . ARG A 1 89 ? -33.570 5.534 31.025 1.00 67.56 89 ARG A C 1
ATOM 710 O O . ARG A 1 89 ? -34.128 5.740 32.088 1.00 67.56 89 ARG A O 1
ATOM 717 N N . ARG A 1 90 ? -34.232 5.303 29.889 1.00 65.81 90 ARG A N 1
ATOM 718 C CA . ARG A 1 90 ? -35.700 5.319 29.778 1.00 65.81 90 ARG A CA 1
ATOM 719 C C . ARG A 1 90 ? -36.381 4.053 30.315 1.00 65.81 90 ARG A C 1
ATOM 721 O O . ARG A 1 90 ? -37.600 4.032 30.427 1.00 65.81 90 ARG A O 1
ATOM 728 N N . ARG A 1 91 ? -35.611 2.989 30.574 1.00 57.53 91 ARG A N 1
ATOM 729 C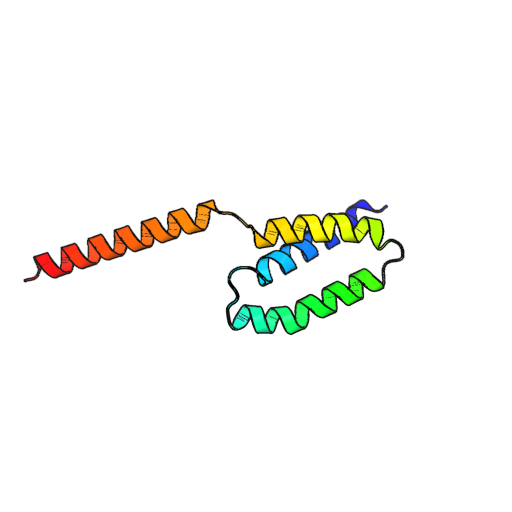 CA . ARG A 1 91 ? -36.084 1.729 31.179 1.00 57.53 91 ARG A CA 1
ATOM 730 C C . ARG A 1 91 ? -35.904 1.662 32.704 1.00 57.53 91 ARG A C 1
ATOM 732 O O . ARG A 1 91 ? -36.328 0.668 33.287 1.00 57.53 91 ARG A O 1
ATOM 739 N N . ARG A 1 92 ? -35.261 2.658 33.321 1.00 51.81 92 ARG A N 1
ATOM 740 C CA . ARG A 1 92 ? -35.278 2.874 34.777 1.00 51.81 92 ARG A CA 1
ATOM 741 C C . ARG A 1 92 ? -36.388 3.849 35.128 1.00 51.81 92 ARG A C 1
ATOM 743 O O . ARG A 1 92 ? -36.948 3.668 36.225 1.00 51.81 92 ARG A O 1
#

Foldseek 3Di:
DCPVLLVVLLVLLLVLLLLPAPPDPVSVVVCVPSVVVSVVVLVPDPCNPSSVVSSPVNSPCSNVDDPVVVVVVVVVVVVVVVVVVVVVVVVD